Protein AF-A0A9D8AT80-F1 (afdb_monomer_lite)

Foldseek 3Di:
DQVVVVLVVLVVVCVVVVVLPPDLVVLVVVLVVLVVQLVVLVCCLVVVDPDPDDPVRSVVSNVVSVVSNVSSVSSSCVNVVHDPNVVVVVVVVVVCVVPVPVVVVVVVVVLVVVLVVQVVCVVVVNDPPVPRDDPDDD

Sequence (138 aa):
MEFSEYQLQLRELERERGWDRVLPSHTFLHMSEELGEIGRVLQCLEGYRGTDRSRKALCAELAGELADLMAFVFKLASQHDIDVDGAMRAQLAKFVARYRDIEQGRREMARYTAYQEQYLSWVKGERDLQDVQEIGDG

Radius of gyration: 20.49 Å; chains: 1; bounding box: 48×36×44 Å

Structure (mmCIF, N/CA/C/O backbone):
data_AF-A0A9D8AT80-F1
#
_entry.id   AF-A0A9D8AT80-F1
#
loop_
_atom_site.group_PDB
_atom_site.id
_atom_site.type_symbol
_atom_site.label_atom_id
_atom_site.label_alt_id
_atom_site.label_comp_id
_atom_site.label_asym_id
_atom_site.label_entity_id
_atom_site.label_seq_id
_atom_site.pdbx_PDB_ins_code
_atom_site.Cartn_x
_atom_site.Cartn_y
_atom_site.Cartn_z
_atom_site.occupancy
_atom_site.B_iso_or_equiv
_atom_site.auth_seq_id
_atom_site.auth_comp_id
_atom_site.auth_asym_id
_atom_site.auth_atom_id
_atom_site.pdbx_PDB_model_num
ATOM 1 N N . MET A 1 1 ? -0.629 12.418 11.858 1.00 58.09 1 MET A N 1
ATOM 2 C CA . MET A 1 1 ? -1.826 11.573 11.829 1.00 58.09 1 MET A CA 1
ATOM 3 C C . MET A 1 1 ? -1.377 10.165 12.143 1.00 58.09 1 MET A C 1
ATOM 5 O O . MET A 1 1 ? -0.645 9.589 11.346 1.00 58.09 1 MET A O 1
ATOM 9 N N . GLU A 1 2 ? -1.692 9.682 13.341 1.00 86.12 2 GLU A N 1
ATOM 10 C CA . GLU A 1 2 ? -1.554 8.255 13.669 1.00 86.12 2 GLU A CA 1
ATOM 11 C C . GLU A 1 2 ? -2.647 7.482 12.905 1.00 86.12 2 GLU A C 1
ATOM 13 O O . GLU A 1 2 ? -3.667 8.076 12.538 1.00 86.12 2 GLU A O 1
ATOM 18 N N . PHE A 1 3 ? -2.472 6.185 12.626 1.00 91.12 3 PHE A N 1
ATOM 19 C CA . PHE A 1 3 ? -3.462 5.445 11.830 1.00 91.12 3 PHE A CA 1
ATOM 20 C C . PHE A 1 3 ? -4.828 5.400 12.525 1.00 91.12 3 PHE A C 1
ATOM 22 O O . PHE A 1 3 ? -5.860 5.417 11.857 1.00 91.12 3 PHE A O 1
ATOM 29 N N . SER A 1 4 ? -4.833 5.430 13.859 1.00 89.25 4 SER A N 1
ATOM 30 C CA . SER A 1 4 ? -6.036 5.558 14.686 1.00 89.25 4 SER A CA 1
ATOM 31 C C . SER A 1 4 ? -6.832 6.843 14.423 1.00 89.25 4 SER A C 1
ATOM 33 O O . SER A 1 4 ? -8.061 6.800 14.373 1.00 89.25 4 SER A O 1
ATOM 35 N N . GLU A 1 5 ? -6.162 7.977 14.208 1.00 94.00 5 GLU A N 1
ATOM 36 C CA . GLU A 1 5 ? -6.817 9.258 13.917 1.00 94.00 5 GLU A CA 1
ATOM 37 C C . GLU A 1 5 ? -7.512 9.220 12.552 1.00 94.00 5 GLU A C 1
ATOM 39 O O . GLU A 1 5 ? -8.685 9.575 12.440 1.00 94.00 5 GLU A O 1
ATOM 44 N N . TYR A 1 6 ? -6.812 8.721 11.528 1.00 95.38 6 TYR A N 1
ATOM 45 C CA . TYR A 1 6 ? -7.390 8.550 10.195 1.00 95.38 6 TYR A CA 1
ATOM 46 C C . TYR A 1 6 ? -8.572 7.572 10.212 1.00 95.38 6 TYR A C 1
ATOM 48 O O . TYR A 1 6 ? -9.632 7.866 9.661 1.00 95.38 6 TYR A O 1
ATOM 56 N N . GLN A 1 7 ? -8.409 6.422 10.878 1.00 96.19 7 GLN A N 1
ATOM 57 C CA . GLN A 1 7 ? -9.452 5.405 11.002 1.00 96.19 7 GLN A CA 1
ATOM 58 C C . GLN A 1 7 ? -10.726 5.979 11.629 1.00 96.19 7 GLN A C 1
ATOM 60 O O . GLN A 1 7 ? -11.828 5.686 11.161 1.00 96.19 7 GLN A O 1
ATOM 65 N N . LEU A 1 8 ? -10.584 6.805 12.671 1.00 95.75 8 LEU A N 1
ATOM 66 C CA . LEU A 1 8 ? -11.712 7.446 13.339 1.00 95.75 8 LEU A CA 1
ATOM 67 C C . LEU A 1 8 ? -12.426 8.435 12.412 1.00 95.75 8 LEU A C 1
ATOM 69 O O . LEU A 1 8 ? -13.639 8.326 12.240 1.00 95.75 8 LEU A O 1
ATOM 73 N N . GLN A 1 9 ? -11.676 9.339 11.775 1.00 96.75 9 GLN A N 1
ATOM 74 C CA . GLN A 1 9 ? -12.233 10.327 10.843 1.00 96.75 9 GLN A CA 1
ATOM 75 C C . GLN A 1 9 ? -12.975 9.654 9.683 1.00 96.75 9 GLN A C 1
ATOM 77 O O . GLN A 1 9 ? -14.078 10.068 9.321 1.00 96.75 9 GLN A O 1
ATOM 82 N N . LEU A 1 10 ? -12.403 8.582 9.123 1.00 96.94 10 LEU A N 1
ATOM 83 C CA . LEU A 1 10 ? -13.049 7.823 8.059 1.00 96.94 10 LEU A CA 1
ATOM 84 C C . LEU A 1 10 ? -14.335 7.157 8.561 1.00 96.94 10 LEU A C 1
ATOM 86 O O . LEU A 1 10 ? -15.376 7.301 7.928 1.00 96.94 10 LEU A O 1
ATOM 90 N N . ARG A 1 11 ? -14.303 6.491 9.722 1.00 96.38 11 ARG A N 1
ATOM 91 C CA . ARG A 1 11 ? -15.484 5.834 10.308 1.00 96.38 11 ARG A CA 1
ATOM 92 C C . ARG A 1 11 ? -16.630 6.816 10.562 1.00 96.38 11 ARG A C 1
ATOM 94 O O . ARG A 1 11 ? -17.792 6.459 10.367 1.00 96.38 11 ARG A O 1
ATOM 101 N N . GLU A 1 12 ? -16.326 8.029 11.015 1.00 97.31 12 GLU A N 1
ATOM 102 C CA . GLU A 1 12 ? -17.315 9.095 11.216 1.00 97.31 12 GLU A CA 1
ATOM 103 C C . GLU A 1 12 ? -17.932 9.536 9.887 1.00 97.31 12 GLU A C 1
ATOM 105 O O . GLU A 1 12 ? -19.155 9.498 9.742 1.00 97.31 12 GLU A O 1
ATOM 110 N N . LEU A 1 13 ? -17.098 9.825 8.885 1.00 97.00 13 LEU A N 1
ATOM 111 C CA . LEU A 1 13 ? -17.544 10.174 7.536 1.00 97.00 13 LEU A CA 1
ATOM 112 C C . LEU A 1 13 ? -18.430 9.082 6.913 1.00 97.00 13 LEU A C 1
ATOM 114 O O . LEU A 1 13 ? -19.445 9.375 6.277 1.00 97.00 13 LEU A O 1
ATOM 118 N N . GLU A 1 14 ? -18.067 7.812 7.090 1.00 96.69 14 GLU A N 1
ATOM 119 C CA . GLU A 1 14 ? -18.855 6.689 6.585 1.00 96.69 14 GLU A CA 1
ATOM 120 C C . GLU A 1 14 ? -20.229 6.603 7.243 1.00 96.69 14 GLU A C 1
ATOM 122 O O . GLU A 1 14 ? -21.223 6.375 6.553 1.00 96.69 14 GLU A O 1
ATOM 127 N N . ARG A 1 15 ? -20.304 6.824 8.559 1.00 96.69 15 ARG A N 1
ATOM 128 C CA . ARG A 1 15 ? -21.573 6.850 9.299 1.00 96.69 15 ARG A CA 1
ATOM 129 C C . ARG A 1 15 ? -22.458 8.010 8.867 1.00 96.69 15 ARG A C 1
ATOM 131 O O . ARG A 1 15 ? -23.649 7.803 8.650 1.00 96.69 15 ARG A O 1
ATOM 138 N N . GLU A 1 16 ? -21.892 9.202 8.690 1.00 97.81 16 GLU A N 1
ATOM 139 C CA . GLU A 1 16 ? -22.627 10.374 8.194 1.00 97.81 16 GLU A CA 1
ATOM 140 C C . GLU A 1 16 ? -23.266 10.117 6.823 1.00 97.81 16 GLU A C 1
ATOM 142 O O . GLU A 1 16 ? -24.374 10.578 6.547 1.00 97.81 16 GLU A O 1
ATOM 147 N N . ARG A 1 17 ? -22.590 9.335 5.974 1.00 96.44 17 ARG A N 1
ATOM 148 C CA . ARG A 1 17 ? -23.059 8.973 4.629 1.00 96.44 17 ARG A CA 1
ATOM 149 C C . ARG A 1 17 ? -23.886 7.682 4.582 1.00 96.44 17 ARG A C 1
ATOM 151 O O . ARG A 1 17 ? -24.386 7.325 3.517 1.00 96.44 17 ARG A O 1
ATOM 158 N N . GLY A 1 18 ? -24.036 6.974 5.704 1.00 96.56 18 GLY A N 1
ATOM 159 C CA . GLY A 1 18 ? -24.695 5.663 5.777 1.00 96.56 18 GLY A CA 1
ATOM 160 C C . GLY A 1 18 ? -23.930 4.529 5.079 1.00 96.56 18 GLY A C 1
ATOM 161 O O . GLY A 1 18 ? -24.504 3.479 4.777 1.00 96.56 18 GLY A O 1
ATOM 162 N N . TRP A 1 19 ? -22.648 4.741 4.778 1.00 96.38 19 TRP A N 1
ATOM 163 C CA . TRP A 1 19 ? -21.756 3.779 4.124 1.00 96.38 19 TRP A CA 1
ATOM 164 C C . TRP A 1 19 ? -21.204 2.723 5.082 1.00 96.38 19 TRP A C 1
ATOM 166 O O . TRP A 1 19 ? -20.659 1.713 4.629 1.00 96.38 19 TRP A O 1
ATOM 176 N N . ASP A 1 20 ? -21.412 2.913 6.384 1.00 94.44 20 ASP A N 1
ATOM 177 C CA . ASP A 1 20 ? -21.167 1.930 7.440 1.00 94.44 20 ASP A CA 1
ATOM 178 C C . ASP A 1 20 ? -22.022 0.657 7.283 1.00 94.44 20 ASP A C 1
ATOM 180 O O . ASP A 1 20 ? -21.703 -0.386 7.847 1.00 94.44 20 ASP A O 1
ATOM 184 N N . ARG A 1 21 ? -23.084 0.720 6.469 1.00 95.50 21 ARG A N 1
ATOM 185 C CA . ARG A 1 21 ? -23.974 -0.408 6.143 1.00 95.50 21 ARG A CA 1
ATOM 186 C C . ARG A 1 21 ? -23.531 -1.228 4.931 1.00 95.50 21 ARG A C 1
ATOM 188 O O . ARG A 1 21 ? -24.172 -2.230 4.613 1.00 95.50 21 ARG A O 1
ATOM 195 N N . VAL A 1 22 ? -22.483 -0.806 4.222 1.00 97.25 22 VAL A N 1
ATOM 196 C CA . VAL A 1 22 ? -21.905 -1.592 3.122 1.00 97.25 22 VAL A CA 1
ATOM 197 C C . VAL A 1 22 ? -21.369 -2.907 3.691 1.00 97.25 22 VAL A C 1
ATOM 199 O O . VAL A 1 22 ? -20.766 -2.919 4.759 1.00 97.25 22 VAL A O 1
ATOM 202 N N . LEU A 1 23 ? -21.593 -4.026 2.998 1.00 98.06 23 LEU A N 1
ATOM 203 C CA . LEU A 1 23 ? -21.113 -5.332 3.455 1.00 98.06 23 LEU A CA 1
ATOM 204 C C . LEU A 1 23 ? -19.579 -5.418 3.351 1.00 98.06 23 LEU A C 1
ATOM 206 O O . LEU A 1 23 ? -19.024 -4.935 2.362 1.00 98.06 23 LEU A O 1
ATOM 210 N N . PRO A 1 2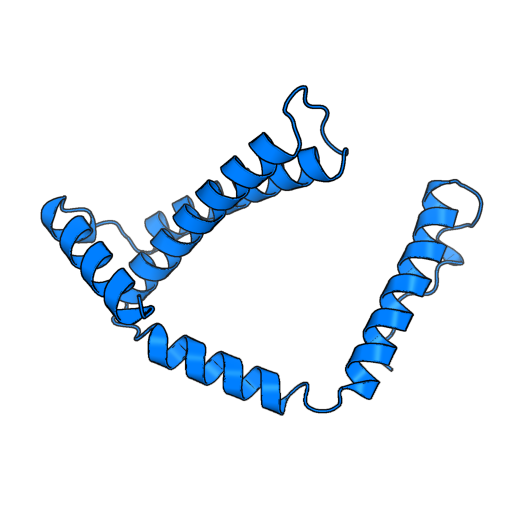4 ? -18.885 -6.101 4.282 1.00 98.00 24 PRO A N 1
ATOM 211 C CA . PRO A 1 24 ? -17.437 -6.318 4.192 1.00 98.00 24 PRO A CA 1
ATOM 212 C C . PRO A 1 24 ? -16.984 -6.953 2.868 1.00 98.00 24 PRO A C 1
ATOM 214 O O . PRO A 1 24 ? -15.938 -6.600 2.332 1.00 98.00 24 PRO A O 1
ATOM 217 N N . SER A 1 25 ? -17.794 -7.844 2.286 1.00 98.19 25 SER A N 1
ATOM 218 C CA . SER A 1 25 ? -17.514 -8.447 0.976 1.00 98.19 25 SER A CA 1
ATOM 219 C C . SER A 1 25 ? -17.542 -7.433 -0.171 1.00 98.19 25 SER A C 1
ATOM 221 O O . SER A 1 25 ? -16.787 -7.577 -1.127 1.00 98.19 25 SER A O 1
ATOM 223 N N . HIS A 1 26 ? -18.384 -6.399 -0.084 1.00 98.25 26 HIS A N 1
ATOM 224 C CA . HIS A 1 26 ? -18.417 -5.310 -1.062 1.00 98.25 26 HIS A CA 1
ATOM 225 C C . HIS A 1 26 ? -17.259 -4.332 -0.842 1.00 98.25 26 HIS A C 1
ATOM 227 O O . HIS A 1 26 ? -16.665 -3.880 -1.812 1.00 98.25 26 HIS A O 1
ATOM 233 N N . THR A 1 27 ? -16.870 -4.068 0.412 1.00 97.94 27 THR A N 1
ATOM 234 C CA . THR A 1 27 ? -15.615 -3.353 0.709 1.00 97.94 27 THR A CA 1
ATOM 235 C C . THR A 1 27 ? -14.423 -4.060 0.054 1.00 97.94 27 THR A C 1
ATOM 237 O O . THR A 1 27 ? -13.622 -3.422 -0.618 1.00 97.94 27 THR A O 1
ATOM 240 N N . PHE A 1 28 ? -14.335 -5.387 0.193 1.00 98.12 28 PHE A N 1
ATOM 241 C CA . PHE A 1 28 ? -13.281 -6.190 -0.432 1.00 98.12 28 PHE A CA 1
ATOM 242 C C . PHE A 1 28 ? -13.331 -6.167 -1.970 1.00 98.12 28 PHE A C 1
ATOM 244 O O . PHE A 1 28 ? -12.287 -6.158 -2.624 1.00 98.12 28 PHE A O 1
ATOM 251 N N . LEU A 1 29 ? -14.531 -6.139 -2.560 1.00 98.38 29 LEU A N 1
ATOM 252 C CA . LEU A 1 29 ? -14.686 -5.966 -4.004 1.00 98.38 29 LEU A CA 1
ATOM 253 C C . LEU A 1 29 ? -14.053 -4.646 -4.465 1.00 98.38 29 LEU A C 1
ATOM 255 O O . LEU A 1 29 ? -13.231 -4.676 -5.374 1.00 98.38 29 LEU A O 1
ATOM 259 N N . HIS A 1 30 ? -14.348 -3.532 -3.792 1.00 97.81 30 HIS A N 1
ATOM 260 C CA . HIS A 1 30 ? -13.740 -2.238 -4.116 1.00 97.81 30 HIS A CA 1
ATOM 261 C C . HIS A 1 30 ? -12.218 -2.242 -3.943 1.00 97.81 30 HIS A C 1
ATOM 263 O O . HIS A 1 30 ? -11.505 -1.775 -4.820 1.00 97.81 30 HIS A O 1
ATOM 269 N N . MET A 1 31 ? -11.683 -2.888 -2.900 1.00 98.31 31 MET A N 1
ATOM 270 C CA . MET A 1 31 ? -10.226 -3.082 -2.781 1.00 98.31 31 MET A CA 1
ATOM 271 C C . MET A 1 31 ? -9.620 -3.783 -4.005 1.00 98.31 31 MET A C 1
ATOM 273 O O . MET A 1 31 ? -8.492 -3.493 -4.396 1.00 98.31 31 MET A O 1
ATOM 277 N N . SER A 1 32 ? -10.350 -4.730 -4.598 1.00 98.38 32 SER A N 1
ATOM 278 C CA . SER A 1 32 ? -9.894 -5.446 -5.792 1.00 98.38 32 SER A CA 1
ATOM 279 C C . SER A 1 32 ? -9.894 -4.550 -7.034 1.00 98.38 32 SER A C 1
ATOM 281 O O . SER A 1 32 ? -9.037 -4.725 -7.900 1.00 98.38 32 SER A O 1
ATOM 283 N N . GLU A 1 33 ? -10.817 -3.587 -7.112 1.00 98.38 33 GLU A N 1
ATOM 284 C CA . GLU A 1 33 ? -10.844 -2.554 -8.154 1.00 98.38 33 GLU A CA 1
ATOM 285 C C . GLU A 1 33 ? -9.606 -1.650 -8.029 1.00 98.38 33 GLU A C 1
ATOM 287 O O . GLU A 1 33 ? -8.832 -1.568 -8.985 1.00 98.38 33 GLU A O 1
ATOM 292 N N . GLU A 1 34 ? -9.327 -1.122 -6.830 1.00 98.38 34 GLU A N 1
ATOM 293 C CA . GLU A 1 34 ? -8.148 -0.276 -6.560 1.00 98.38 34 GLU A CA 1
ATOM 294 C C . GLU A 1 34 ? -6.822 -0.988 -6.871 1.00 98.38 34 GLU A C 1
ATOM 296 O O . GLU A 1 34 ? -5.898 -0.424 -7.460 1.00 98.38 34 GLU A O 1
ATOM 301 N N . LEU A 1 35 ? -6.719 -2.281 -6.541 1.00 98.56 35 LEU A N 1
ATOM 302 C CA . LEU A 1 35 ? -5.557 -3.097 -6.910 1.00 98.56 35 LEU A CA 1
ATOM 303 C C . LEU A 1 35 ? -5.372 -3.195 -8.432 1.00 98.56 35 LEU A C 1
ATOM 305 O O . LEU A 1 35 ? -4.237 -3.202 -8.921 1.00 98.56 35 LEU A O 1
ATOM 309 N N . GLY A 1 36 ? -6.469 -3.264 -9.189 1.00 98.50 36 GLY A N 1
ATOM 310 C CA . GLY A 1 36 ? -6.443 -3.243 -10.649 1.00 98.50 36 GLY A CA 1
ATOM 311 C C . GLY A 1 36 ? -5.943 -1.908 -11.203 1.00 98.50 36 GLY A C 1
ATOM 312 O O . GLY A 1 36 ? -5.150 -1.890 -12.152 1.00 98.50 36 GLY A O 1
ATOM 313 N N . GLU A 1 37 ? -6.350 -0.798 -10.592 1.00 98.44 37 GLU A N 1
ATOM 314 C CA . GLU A 1 37 ? -5.917 0.547 -10.976 1.00 98.44 37 GLU A CA 1
ATOM 315 C C . GLU A 1 37 ? -4.435 0.775 -10.671 1.00 98.44 37 GLU A C 1
ATOM 317 O O . GLU A 1 37 ? -3.680 1.151 -11.574 1.00 98.44 37 GLU A O 1
ATOM 322 N N . ILE A 1 38 ? -3.974 0.391 -9.476 1.00 98.75 38 ILE A N 1
ATOM 323 C CA . ILE A 1 38 ? -2.546 0.347 -9.124 1.00 98.75 38 ILE A CA 1
ATOM 324 C C . ILE A 1 38 ? -1.767 -0.462 -10.167 1.00 98.75 38 ILE A C 1
ATOM 326 O O . ILE A 1 38 ? -0.765 0.014 -10.711 1.00 98.75 38 ILE A O 1
ATOM 330 N N . GLY A 1 39 ? -2.239 -1.669 -10.498 1.00 98.56 39 GLY A N 1
ATOM 331 C CA . GLY A 1 39 ? -1.605 -2.531 -11.494 1.00 98.56 39 GLY A CA 1
ATOM 332 C C . GLY A 1 39 ? -1.499 -1.870 -12.872 1.00 98.56 39 GLY A C 1
ATOM 333 O O . GLY A 1 39 ? -0.453 -1.941 -13.522 1.00 98.56 39 GLY A O 1
ATOM 334 N N . ARG A 1 40 ? -2.548 -1.165 -13.312 1.00 98.31 40 ARG A N 1
ATOM 335 C CA . ARG A 1 40 ? -2.545 -0.403 -14.571 1.00 98.31 40 ARG A CA 1
ATOM 336 C C . ARG A 1 40 ? -1.497 0.712 -14.552 1.00 98.31 40 ARG A C 1
ATOM 338 O O . ARG A 1 40 ? -0.808 0.901 -15.557 1.00 98.31 40 ARG A O 1
ATOM 345 N N . VAL A 1 41 ? -1.366 1.444 -13.446 1.00 98.50 41 VAL A N 1
ATOM 346 C CA . VAL A 1 41 ? -0.386 2.535 -13.319 1.00 98.50 41 VAL A CA 1
ATOM 347 C C . VAL A 1 41 ? 1.046 1.999 -13.295 1.00 98.50 41 VAL A C 1
ATOM 349 O O . VAL A 1 41 ? 1.911 2.557 -13.974 1.00 98.50 41 VAL A O 1
ATOM 352 N N . LEU A 1 42 ? 1.298 0.891 -12.594 1.00 98.50 42 LEU A N 1
ATOM 353 C CA . LEU A 1 42 ? 2.608 0.231 -12.575 1.00 98.50 42 LEU A CA 1
ATOM 354 C C . LEU A 1 42 ? 3.025 -0.249 -13.971 1.00 98.50 42 LEU A C 1
ATOM 356 O O . LEU A 1 42 ? 4.123 0.072 -14.417 1.00 98.50 42 LEU A O 1
ATOM 360 N N . GLN A 1 43 ? 2.118 -0.884 -14.720 1.00 98.44 43 GLN A N 1
ATOM 361 C CA . GLN A 1 43 ? 2.376 -1.288 -16.110 1.00 98.44 43 GLN A CA 1
ATOM 362 C C . GLN A 1 43 ? 2.783 -0.109 -17.008 1.00 98.44 43 GLN A C 1
ATOM 364 O O . GLN A 1 43 ? 3.632 -0.265 -17.886 1.00 98.44 43 GLN A O 1
ATOM 369 N N . CYS A 1 44 ? 2.185 1.068 -16.806 1.00 98.31 44 CYS A N 1
ATOM 370 C CA . CYS A 1 44 ? 2.586 2.293 -17.498 1.00 98.31 44 CYS A CA 1
ATOM 371 C C . CYS A 1 44 ? 3.979 2.772 -17.058 1.00 98.31 44 CYS A C 1
ATOM 373 O O . CYS A 1 44 ? 4.807 3.126 -17.894 1.00 98.31 44 CYS A O 1
ATOM 375 N N . LEU A 1 45 ? 4.248 2.791 -15.748 1.00 97.94 45 LEU A N 1
ATOM 376 C CA . LEU A 1 45 ? 5.532 3.224 -15.180 1.00 97.94 45 LEU A CA 1
ATOM 377 C C . LEU A 1 45 ? 6.708 2.336 -15.605 1.00 97.94 45 LEU A C 1
ATOM 379 O O . LEU A 1 45 ? 7.826 2.837 -15.730 1.00 97.94 45 LEU A O 1
ATOM 383 N N . GLU A 1 46 ? 6.452 1.047 -15.808 1.00 96.31 46 GLU A N 1
ATOM 384 C CA . GLU A 1 46 ? 7.425 0.032 -16.223 1.00 96.31 46 GLU A CA 1
ATOM 385 C C . GLU A 1 46 ? 7.558 -0.077 -17.750 1.00 96.31 46 GLU A C 1
ATOM 387 O O . GLU A 1 46 ? 8.392 -0.827 -18.250 1.00 96.31 46 GLU A O 1
ATOM 392 N N . GLY A 1 47 ? 6.755 0.678 -18.509 1.00 94.88 47 GLY A N 1
ATOM 393 C CA . GLY A 1 47 ? 6.796 0.691 -19.973 1.00 94.88 47 GLY A CA 1
ATOM 394 C C . GLY A 1 47 ? 6.161 -0.530 -20.644 1.00 94.88 47 GLY A C 1
ATOM 395 O O . GLY A 1 47 ? 6.187 -0.622 -21.868 1.00 94.88 47 GLY A O 1
ATOM 396 N N . TYR A 1 48 ? 5.549 -1.439 -19.877 1.00 95.31 48 TYR A N 1
ATOM 397 C CA . TYR A 1 48 ? 4.763 -2.553 -20.417 1.00 95.31 48 TYR A CA 1
ATOM 398 C C . TYR A 1 48 ? 3.527 -2.053 -21.178 1.00 95.31 48 TYR A C 1
ATOM 400 O O . TYR A 1 48 ? 3.162 -2.580 -22.229 1.00 95.31 48 TYR A O 1
ATOM 408 N N . ARG A 1 49 ? 2.885 -1.002 -20.657 1.00 95.88 49 ARG A N 1
ATOM 409 C CA . ARG A 1 49 ? 1.760 -0.313 -21.294 1.00 95.88 49 ARG A CA 1
ATOM 410 C C . ARG A 1 49 ? 2.206 1.070 -21.763 1.00 95.88 49 ARG A C 1
ATOM 412 O O . ARG A 1 49 ? 2.690 1.868 -20.968 1.00 95.88 49 ARG A O 1
ATOM 419 N N . GLY A 1 50 ? 2.004 1.370 -23.045 1.00 95.12 50 GLY A N 1
ATOM 420 C CA . GLY A 1 50 ? 2.276 2.700 -23.598 1.00 95.12 50 GLY A CA 1
ATOM 421 C C . GLY A 1 50 ? 1.370 3.781 -22.995 1.00 95.12 50 GLY A C 1
ATOM 422 O O . GLY A 1 50 ? 0.200 3.528 -22.703 1.00 95.12 50 GLY A O 1
ATOM 423 N N . THR A 1 51 ? 1.908 4.987 -22.806 1.00 96.69 51 THR A N 1
ATOM 424 C CA . THR A 1 51 ? 1.178 6.151 -22.286 1.00 96.69 51 THR A CA 1
ATOM 425 C C . THR A 1 51 ? 1.895 7.451 -22.652 1.00 96.69 51 THR A C 1
ATOM 427 O O . THR A 1 51 ? 3.123 7.499 -22.650 1.00 96.69 51 THR A O 1
ATOM 430 N N . ASP A 1 52 ? 1.134 8.519 -22.901 1.00 96.81 52 ASP A N 1
ATOM 431 C CA . ASP A 1 52 ? 1.670 9.874 -23.130 1.00 96.81 52 ASP A CA 1
ATOM 432 C C . ASP A 1 52 ? 1.842 10.666 -21.821 1.00 96.81 52 ASP A C 1
ATOM 434 O O . ASP A 1 52 ? 2.279 11.820 -21.803 1.00 96.81 52 ASP A O 1
ATOM 438 N N . ARG A 1 53 ? 1.459 10.070 -20.687 1.00 97.25 53 ARG A N 1
ATOM 439 C CA . ARG A 1 53 ? 1.498 10.733 -19.382 1.00 97.25 53 ARG A CA 1
ATOM 440 C C . ARG A 1 53 ? 2.920 10.752 -18.838 1.00 97.25 53 ARG A C 1
ATOM 442 O O . ARG A 1 53 ? 3.630 9.752 -18.852 1.00 97.25 53 ARG A O 1
ATOM 449 N N . SER A 1 54 ? 3.317 11.890 -18.271 1.00 97.94 54 SER A N 1
ATOM 450 C CA . SER A 1 54 ? 4.615 11.999 -17.598 1.00 97.94 54 SER A CA 1
ATOM 451 C C . SER A 1 54 ? 4.704 11.071 -16.380 1.00 97.94 54 SER A C 1
ATOM 453 O O . SER A 1 54 ? 3.710 10.841 -15.687 1.00 97.94 54 SER A O 1
ATOM 455 N N . ARG A 1 55 ? 5.923 10.634 -16.034 1.00 97.56 55 ARG A N 1
ATOM 456 C CA . ARG A 1 55 ? 6.184 9.866 -14.803 1.00 97.56 55 ARG A CA 1
ATOM 457 C C . ARG A 1 55 ? 5.618 10.552 -13.556 1.00 97.56 55 ARG A C 1
ATOM 459 O O . ARG A 1 55 ? 5.039 9.887 -12.710 1.00 97.56 55 ARG A O 1
ATOM 466 N N . LYS A 1 56 ? 5.727 11.884 -13.461 1.00 98.38 56 LYS A N 1
ATOM 467 C CA . LYS A 1 56 ? 5.169 12.659 -12.340 1.00 98.38 56 LYS A CA 1
ATOM 468 C C . LYS A 1 56 ? 3.648 12.503 -12.243 1.00 98.38 56 LYS A C 1
ATOM 470 O O . LYS A 1 56 ? 3.131 12.331 -11.146 1.00 98.38 56 LYS A O 1
ATOM 475 N N . ALA A 1 57 ? 2.948 12.552 -13.376 1.00 98.50 57 ALA A N 1
ATOM 476 C CA . ALA A 1 57 ? 1.498 12.382 -13.416 1.00 98.50 57 ALA A CA 1
ATOM 477 C C . ALA A 1 57 ? 1.067 10.950 -13.061 1.00 98.50 57 ALA A C 1
ATOM 479 O O . ALA A 1 57 ? 0.035 10.779 -12.422 1.00 98.50 57 ALA A O 1
ATOM 480 N N . LEU A 1 58 ? 1.849 9.940 -13.450 1.00 98.50 58 LEU A N 1
ATOM 481 C CA . LEU A 1 58 ? 1.607 8.545 -13.068 1.00 98.50 58 LEU A CA 1
ATOM 482 C C . LEU A 1 58 ? 1.862 8.316 -11.573 1.00 98.50 58 LEU A C 1
ATOM 484 O O . LEU A 1 58 ? 1.067 7.669 -10.911 1.00 98.50 58 LEU A O 1
ATOM 488 N N . CYS A 1 59 ? 2.930 8.886 -11.008 1.00 98.38 59 CYS A N 1
ATOM 489 C CA . CYS A 1 59 ? 3.193 8.787 -9.569 1.00 98.38 59 CYS A CA 1
ATOM 490 C C . CYS A 1 59 ? 2.123 9.495 -8.721 1.00 98.38 59 CYS A C 1
ATOM 492 O O . CYS A 1 59 ? 1.843 9.043 -7.617 1.00 98.38 59 CYS A O 1
ATOM 494 N N . ALA A 1 60 ? 1.536 10.590 -9.216 1.00 98.62 60 ALA A N 1
ATOM 495 C CA . ALA A 1 60 ? 0.431 11.264 -8.536 1.00 98.6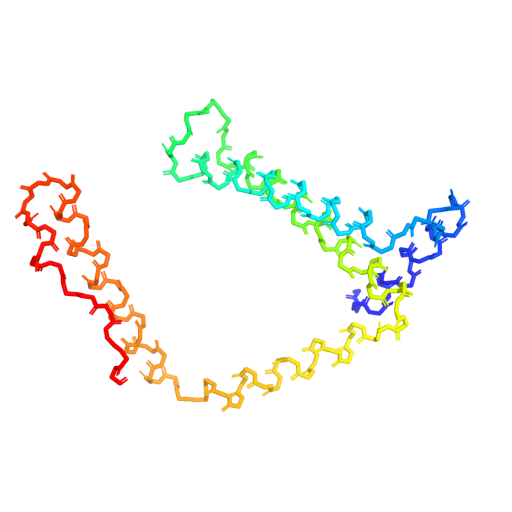2 60 ALA A CA 1
ATOM 496 C C . ALA A 1 60 ? -0.852 10.415 -8.533 1.00 98.62 60 ALA A C 1
ATOM 498 O O . ALA A 1 60 ? -1.503 10.326 -7.501 1.00 98.62 60 ALA A O 1
ATOM 499 N N . GLU A 1 61 ? -1.182 9.769 -9.654 1.00 98.50 61 GLU A N 1
ATOM 500 C CA . GLU A 1 61 ? -2.298 8.811 -9.733 1.00 98.50 61 GLU A CA 1
ATOM 501 C C . GLU A 1 61 ? -2.048 7.602 -8.832 1.00 98.50 61 GLU A C 1
ATOM 503 O O . GLU A 1 61 ? -2.893 7.291 -8.010 1.00 98.50 61 GLU A O 1
ATOM 508 N N . LEU A 1 62 ? -0.849 7.006 -8.881 1.00 98.62 62 LEU A N 1
ATOM 509 C CA . LEU A 1 62 ? -0.482 5.891 -8.004 1.00 98.62 62 LEU A CA 1
ATOM 510 C C . LEU A 1 62 ? -0.656 6.237 -6.519 1.00 98.62 62 LEU A C 1
ATOM 512 O O . LEU A 1 62 ? -1.072 5.391 -5.737 1.00 98.62 62 LEU A O 1
ATOM 516 N N . ALA A 1 63 ? -0.319 7.465 -6.119 1.00 98.69 63 ALA A N 1
ATOM 517 C CA . ALA A 1 63 ? -0.524 7.916 -4.747 1.00 98.69 63 ALA A CA 1
ATOM 518 C C . ALA A 1 63 ? -2.015 8.006 -4.372 1.00 98.69 63 ALA A C 1
ATOM 520 O O . ALA A 1 63 ? -2.345 7.734 -3.221 1.00 98.69 63 ALA A O 1
ATOM 521 N N . GLY A 1 64 ? -2.880 8.367 -5.327 1.00 98.50 64 GLY A N 1
ATOM 522 C CA . GLY A 1 64 ? -4.338 8.332 -5.184 1.00 98.50 64 GLY A CA 1
ATOM 523 C C . GLY A 1 64 ? -4.843 6.909 -4.974 1.00 98.50 64 GLY A C 1
ATOM 524 O O . GLY A 1 64 ? -5.354 6.622 -3.897 1.00 98.50 64 GLY A O 1
ATOM 525 N N . GLU A 1 65 ? -4.553 5.998 -5.907 1.00 98.62 65 GLU A N 1
ATOM 526 C CA . GLU A 1 65 ? -5.074 4.620 -5.833 1.00 98.62 65 GLU A CA 1
ATOM 527 C C . GLU A 1 65 ? -4.556 3.878 -4.584 1.00 98.62 65 GLU A C 1
ATOM 529 O O . GLU A 1 65 ? -5.248 3.072 -3.964 1.00 98.62 65 GLU A O 1
ATOM 534 N N . LEU A 1 66 ? -3.318 4.166 -4.153 1.00 98.62 66 LEU A N 1
ATOM 535 C CA . LEU A 1 66 ? -2.793 3.648 -2.886 1.00 98.62 66 LEU A CA 1
ATOM 536 C C . LEU A 1 66 ? -3.553 4.208 -1.678 1.00 98.62 66 LEU A C 1
ATOM 538 O O . LEU A 1 66 ? -3.768 3.478 -0.711 1.00 98.62 66 LEU A O 1
ATOM 542 N N . ALA A 1 67 ? -3.934 5.487 -1.698 1.00 97.94 67 ALA A N 1
ATOM 543 C CA . ALA A 1 67 ? -4.719 6.089 -0.627 1.00 97.94 67 ALA A CA 1
ATOM 544 C C . ALA A 1 67 ? -6.145 5.521 -0.585 1.00 97.94 67 ALA A C 1
ATOM 546 O O . ALA A 1 67 ? -6.633 5.236 0.509 1.00 97.94 67 ALA A O 1
ATOM 547 N N . ASP A 1 68 ? -6.767 5.282 -1.739 1.00 98.31 68 ASP A N 1
ATOM 548 C CA . ASP A 1 68 ? -8.101 4.685 -1.839 1.00 98.31 68 ASP A CA 1
ATOM 549 C C . ASP A 1 68 ? -8.096 3.221 -1.374 1.00 98.31 68 ASP A C 1
ATOM 551 O O . ASP A 1 68 ? -8.891 2.838 -0.506 1.00 98.31 68 ASP A O 1
ATOM 555 N N . LEU A 1 69 ? -7.105 2.426 -1.794 1.00 98.56 69 LEU A N 1
ATOM 556 C CA . LEU A 1 69 ? -6.895 1.079 -1.254 1.00 98.56 69 LEU A CA 1
ATOM 557 C C . LEU A 1 69 ? -6.727 1.102 0.274 1.00 98.56 69 LEU A C 1
ATOM 559 O O . LEU A 1 69 ? -7.336 0.294 0.982 1.00 98.56 69 LEU A O 1
ATOM 563 N N . MET A 1 70 ? -5.922 2.030 0.802 1.00 97.50 70 MET A N 1
ATOM 564 C CA . MET A 1 70 ? -5.738 2.177 2.247 1.00 97.50 70 MET A CA 1
ATOM 565 C C . MET A 1 70 ? -7.045 2.558 2.947 1.00 97.50 70 MET A C 1
ATOM 567 O O . MET A 1 70 ? -7.357 1.969 3.982 1.00 97.50 70 MET A O 1
ATOM 571 N N . ALA A 1 71 ? -7.842 3.474 2.392 1.00 97.31 71 ALA A N 1
ATOM 572 C CA . ALA A 1 71 ? -9.146 3.836 2.941 1.00 97.31 71 ALA A CA 1
ATOM 573 C C . ALA A 1 71 ? -10.058 2.606 3.072 1.00 97.31 71 ALA A C 1
ATOM 575 O O . ALA A 1 71 ? -10.666 2.396 4.124 1.00 97.31 71 ALA A O 1
ATOM 576 N N . PHE A 1 72 ? -10.084 1.722 2.070 1.00 98.06 72 PHE A N 1
ATOM 577 C CA . PHE A 1 72 ? -10.847 0.478 2.169 1.00 98.06 72 PHE A CA 1
ATOM 578 C C . PHE A 1 72 ? -10.285 -0.511 3.199 1.00 98.06 72 PHE A C 1
ATOM 580 O O . PHE A 1 72 ? -11.066 -1.184 3.875 1.00 98.06 72 PHE A O 1
ATOM 587 N N . VAL A 1 73 ? -8.963 -0.562 3.403 1.00 97.50 73 VAL A N 1
ATOM 588 C CA . VAL A 1 73 ? -8.361 -1.324 4.515 1.00 97.50 73 VAL A CA 1
ATOM 589 C C . VAL A 1 73 ? -8.846 -0.786 5.868 1.00 97.50 73 VAL A C 1
ATOM 591 O O . VAL A 1 73 ? -9.250 -1.569 6.729 1.00 97.50 73 VAL A O 1
ATOM 594 N N . PHE A 1 74 ? -8.871 0.537 6.057 1.00 97.50 74 PHE A N 1
ATOM 595 C CA . PHE A 1 74 ? -9.376 1.175 7.281 1.00 97.50 74 PHE A CA 1
ATOM 596 C C . PHE A 1 74 ? -10.872 0.956 7.500 1.00 97.50 74 PHE A C 1
ATOM 598 O O . PHE A 1 74 ? -11.303 0.702 8.632 1.00 97.50 74 PHE A O 1
ATOM 605 N N . LYS A 1 75 ? -11.661 1.017 6.426 1.00 97.56 75 LYS A N 1
ATOM 606 C CA . LYS A 1 75 ? -13.083 0.670 6.443 1.00 97.56 75 LYS A CA 1
ATOM 607 C C . LYS A 1 75 ? -13.275 -0.766 6.915 1.00 97.56 75 LYS A C 1
ATOM 609 O O . LYS A 1 75 ? -14.011 -1.001 7.870 1.00 97.56 75 LYS A O 1
ATOM 614 N N . LEU A 1 76 ? -12.575 -1.718 6.298 1.00 97.38 76 LEU A N 1
ATOM 615 C CA . LEU A 1 76 ? -12.687 -3.133 6.644 1.00 97.38 76 LEU A CA 1
ATOM 616 C C . LEU A 1 76 ? -12.262 -3.390 8.094 1.00 97.38 76 LEU A C 1
ATOM 618 O O . LEU A 1 76 ? -12.951 -4.099 8.824 1.00 97.38 76 LEU A O 1
ATOM 622 N N . ALA A 1 77 ? -11.182 -2.751 8.548 1.00 96.81 77 ALA A N 1
ATOM 623 C CA . ALA A 1 77 ? -10.773 -2.799 9.946 1.00 96.81 77 ALA A CA 1
ATOM 624 C C . ALA A 1 77 ? -11.883 -2.285 10.878 1.00 96.81 77 ALA A C 1
ATOM 626 O O . ALA A 1 77 ? -12.212 -2.933 11.870 1.00 96.81 77 ALA A O 1
ATOM 627 N N . SER A 1 78 ? -12.522 -1.169 10.526 1.00 96.56 78 SER A N 1
ATOM 628 C CA . SER A 1 78 ? -13.617 -0.575 11.304 1.00 96.56 78 SER A CA 1
ATOM 629 C C . SER A 1 78 ? -14.892 -1.427 11.317 1.00 96.56 78 SER A C 1
ATOM 631 O O . SER A 1 78 ? -15.601 -1.428 12.321 1.00 96.56 78 SER A O 1
ATOM 633 N N . GLN A 1 79 ? -15.172 -2.178 10.246 1.00 96.69 79 GLN A N 1
ATOM 634 C CA . GLN A 1 79 ? -16.287 -3.135 10.163 1.00 96.69 79 GLN A CA 1
ATOM 635 C C . GLN A 1 79 ? -16.101 -4.359 11.077 1.00 96.69 79 GLN A C 1
ATOM 637 O O . GLN A 1 79 ? -17.074 -5.049 11.379 1.00 96.69 79 GLN A O 1
ATOM 642 N N . HIS A 1 80 ? -14.869 -4.618 11.523 1.00 96.69 80 HIS A N 1
ATOM 643 C CA . HIS A 1 80 ? -14.503 -5.735 12.396 1.00 96.69 80 HIS A CA 1
ATOM 644 C C . HIS A 1 80 ? -13.920 -5.284 13.747 1.00 96.69 80 HIS A C 1
ATOM 646 O O . HIS A 1 80 ? -13.344 -6.104 14.461 1.00 96.69 80 HIS A O 1
ATOM 652 N N . ASP A 1 81 ? -14.050 -3.995 14.085 1.00 95.69 81 ASP A N 1
ATOM 653 C CA . ASP A 1 81 ? -13.501 -3.370 15.298 1.00 95.69 81 ASP A CA 1
ATOM 654 C C . ASP A 1 81 ? -12.004 -3.688 15.532 1.00 95.69 81 ASP A C 1
ATOM 656 O O . ASP A 1 81 ? -11.550 -3.923 16.653 1.00 95.69 81 ASP A O 1
ATOM 660 N N . ILE A 1 82 ? -11.220 -3.691 14.450 1.00 96.75 82 ILE A N 1
ATOM 661 C CA . ILE A 1 82 ? -9.770 -3.906 14.473 1.00 96.75 82 ILE A CA 1
ATOM 662 C C . ILE A 1 82 ? -9.053 -2.580 14.749 1.00 96.75 82 ILE A C 1
ATOM 664 O O . ILE A 1 82 ? -9.242 -1.598 14.028 1.00 96.75 82 ILE A O 1
ATOM 668 N N . ASP A 1 83 ? -8.171 -2.583 15.750 1.00 95.06 83 ASP A N 1
ATOM 669 C CA . ASP A 1 83 ? -7.210 -1.507 16.018 1.00 95.06 83 ASP A CA 1
ATOM 670 C C . ASP A 1 83 ? -6.048 -1.563 15.013 1.00 95.06 83 ASP A C 1
ATOM 672 O O . ASP A 1 83 ? -5.161 -2.423 15.105 1.00 95.06 83 ASP A O 1
ATOM 676 N N . VAL A 1 84 ? -6.058 -0.652 14.035 1.00 95.44 84 VAL A N 1
ATOM 677 C CA . VAL A 1 84 ? -5.036 -0.620 12.981 1.00 95.44 84 VAL A CA 1
ATOM 678 C C . VAL A 1 84 ? -3.670 -0.199 13.524 1.00 95.44 84 VAL A C 1
ATOM 680 O O . VAL A 1 84 ? -2.664 -0.779 13.116 1.00 95.44 84 VAL A O 1
ATOM 683 N N . ASP A 1 85 ? -3.598 0.736 14.475 1.00 95.00 85 ASP A N 1
ATOM 684 C CA . ASP A 1 85 ? -2.319 1.153 15.068 1.00 95.00 85 ASP A CA 1
ATOM 685 C C . ASP A 1 85 ? -1.650 -0.024 15.787 1.00 95.00 85 ASP A C 1
ATOM 687 O O . ASP A 1 85 ? -0.468 -0.316 15.564 1.00 95.00 85 ASP A O 1
ATOM 691 N N . GLY A 1 86 ? -2.412 -0.740 16.618 1.00 95.12 86 GLY A N 1
ATOM 692 C CA . GLY A 1 86 ? -1.946 -1.946 17.298 1.00 95.12 86 GLY A CA 1
ATOM 693 C C . GLY A 1 86 ? -1.498 -3.033 16.317 1.00 95.12 86 GLY A C 1
ATOM 694 O O . GLY A 1 86 ? -0.412 -3.605 16.474 1.00 95.12 86 GLY A O 1
ATOM 695 N N . ALA A 1 87 ? -2.285 -3.281 15.265 1.00 95.38 87 ALA A N 1
ATOM 696 C CA . ALA A 1 87 ? -1.959 -4.261 14.231 1.00 95.38 87 ALA A CA 1
ATOM 697 C C . ALA A 1 87 ? -0.657 -3.915 13.485 1.00 95.38 87 ALA A C 1
ATOM 699 O O . ALA A 1 87 ? 0.202 -4.786 13.311 1.00 95.38 87 ALA A O 1
ATOM 700 N N . MET A 1 88 ? -0.469 -2.648 13.107 1.00 94.81 88 MET A N 1
ATOM 701 C CA . MET A 1 88 ? 0.729 -2.174 12.408 1.00 94.81 88 MET A CA 1
ATOM 702 C C . MET A 1 88 ? 1.975 -2.240 13.297 1.00 94.81 88 MET A C 1
ATOM 704 O O . MET A 1 88 ? 3.023 -2.715 12.856 1.00 94.81 88 MET A O 1
ATOM 708 N N . ARG A 1 89 ? 1.870 -1.858 14.578 1.00 94.56 89 ARG A N 1
ATOM 709 C CA . ARG A 1 89 ? 2.978 -1.992 15.545 1.00 94.56 89 ARG A CA 1
ATOM 710 C C . ARG A 1 89 ? 3.381 -3.455 15.741 1.00 94.56 89 ARG A C 1
ATOM 712 O O . ARG A 1 89 ? 4.571 -3.773 15.742 1.00 94.56 89 ARG A O 1
ATOM 719 N N . ALA A 1 90 ? 2.404 -4.356 15.861 1.00 95.44 90 ALA A N 1
ATOM 720 C CA . ALA A 1 90 ? 2.659 -5.788 15.999 1.00 95.44 90 ALA A CA 1
ATOM 721 C C . ALA A 1 90 ? 3.287 -6.394 14.731 1.00 95.44 90 ALA A C 1
ATOM 723 O O . ALA A 1 90 ? 4.193 -7.227 14.829 1.00 95.44 90 ALA A O 1
ATOM 724 N N . GLN A 1 91 ? 2.835 -5.983 13.543 1.00 94.75 91 GLN A N 1
ATOM 725 C CA . GLN A 1 91 ? 3.415 -6.401 12.266 1.00 94.75 91 GLN A CA 1
ATOM 726 C C . GLN A 1 91 ? 4.876 -5.951 12.147 1.00 94.75 91 GLN A C 1
ATOM 728 O O . GLN A 1 91 ? 5.737 -6.778 11.833 1.00 94.75 91 GLN A O 1
ATOM 733 N N . LEU A 1 92 ? 5.171 -4.694 12.487 1.00 94.38 92 LEU A N 1
ATOM 734 C CA . LEU A 1 92 ? 6.523 -4.150 12.404 1.00 94.38 92 LEU A CA 1
ATOM 735 C C . LEU A 1 92 ? 7.472 -4.880 13.360 1.00 94.38 92 LEU A C 1
ATOM 737 O O . LEU A 1 92 ? 8.564 -5.279 12.960 1.00 94.38 92 LEU A O 1
ATOM 741 N N . ALA A 1 93 ? 7.038 -5.137 14.598 1.00 95.00 93 ALA A N 1
ATOM 742 C CA . ALA A 1 93 ? 7.817 -5.910 15.564 1.00 95.00 93 ALA A CA 1
ATOM 743 C C . ALA A 1 93 ? 8.131 -7.329 15.053 1.00 95.00 93 ALA A C 1
ATOM 745 O O . ALA A 1 93 ? 9.268 -7.793 15.168 1.00 95.00 93 ALA A O 1
ATOM 746 N N . LYS A 1 94 ? 7.153 -8.006 14.429 1.00 94.62 94 LYS A N 1
ATOM 747 C CA . LYS A 1 94 ? 7.363 -9.317 13.791 1.00 94.62 94 LYS A CA 1
ATOM 748 C C . LYS A 1 94 ? 8.382 -9.238 12.654 1.00 94.62 94 LYS A C 1
ATOM 750 O O . LYS A 1 94 ? 9.231 -10.119 12.552 1.00 94.62 94 LYS A O 1
ATOM 755 N N . PHE A 1 95 ? 8.312 -8.206 11.814 1.00 90.44 95 PHE A N 1
ATOM 756 C CA . PHE A 1 95 ? 9.231 -8.025 10.686 1.00 90.44 95 PHE A CA 1
ATOM 757 C C . PHE A 1 95 ? 10.658 -7.759 11.164 1.00 90.44 95 PHE A C 1
ATOM 759 O O . PHE A 1 95 ? 11.578 -8.430 10.706 1.00 90.44 95 PHE A O 1
ATOM 766 N N . VAL A 1 96 ? 10.838 -6.871 12.143 1.00 91.44 96 VAL A N 1
ATOM 767 C CA . VAL A 1 96 ? 12.147 -6.597 12.755 1.00 91.44 96 VAL A CA 1
ATOM 768 C C . VAL A 1 96 ? 12.745 -7.863 13.377 1.00 91.44 96 VAL A C 1
ATOM 770 O O . VAL A 1 96 ? 13.927 -8.136 13.197 1.00 91.44 96 VAL A O 1
ATOM 773 N N . ALA A 1 97 ? 11.940 -8.676 14.069 1.00 92.44 97 ALA A N 1
ATOM 774 C CA . ALA A 1 97 ? 12.416 -9.925 14.662 1.00 92.44 97 ALA A CA 1
ATOM 775 C C . ALA A 1 97 ? 12.785 -10.988 13.607 1.00 92.44 97 ALA A C 1
ATOM 777 O O . ALA A 1 97 ? 13.799 -11.685 13.751 1.00 92.44 97 ALA A O 1
ATOM 778 N N . ARG A 1 98 ? 11.964 -11.110 12.552 1.00 90.69 98 ARG A N 1
ATOM 779 C CA . ARG A 1 98 ? 12.152 -12.071 11.456 1.00 90.69 98 ARG A CA 1
ATOM 780 C C . ARG A 1 98 ? 13.369 -11.728 10.600 1.00 90.69 98 ARG A C 1
ATOM 782 O O . ARG A 1 98 ? 14.159 -12.618 10.315 1.00 90.69 98 ARG A O 1
ATOM 789 N N . TYR A 1 99 ? 13.545 -10.456 10.251 1.00 87.94 99 TYR A N 1
ATOM 790 C CA . TYR A 1 99 ? 14.582 -9.969 9.335 1.00 87.94 99 TYR A CA 1
ATOM 791 C C . TYR A 1 99 ? 15.711 -9.227 10.064 1.00 87.94 99 TYR A C 1
ATOM 793 O O . TYR A 1 99 ? 16.233 -8.224 9.584 1.00 87.94 99 TYR A O 1
ATOM 801 N N . ARG A 1 100 ? 16.089 -9.708 11.255 1.00 87.19 100 ARG A N 1
ATOM 802 C CA . ARG A 1 100 ? 17.139 -9.079 12.076 1.00 87.19 100 ARG A CA 1
ATOM 803 C C . ARG A 1 100 ? 18.548 -9.202 11.484 1.00 87.19 100 ARG A C 1
ATOM 805 O O . ARG A 1 100 ? 19.409 -8.386 11.801 1.00 87.19 100 ARG A O 1
ATOM 812 N N . ASP A 1 101 ? 18.803 -10.234 10.675 1.00 93.44 101 ASP A N 1
ATOM 813 C CA . ASP A 1 101 ? 20.091 -10.422 10.003 1.00 93.44 101 ASP A CA 1
ATOM 814 C C . ASP A 1 101 ? 20.128 -9.576 8.724 1.00 93.44 101 ASP A C 1
ATOM 816 O O . ASP A 1 101 ? 19.655 -9.970 7.658 1.00 93.44 101 ASP A O 1
ATOM 820 N N . ILE A 1 102 ? 20.706 -8.384 8.850 1.00 91.62 102 ILE A N 1
ATOM 821 C CA . ILE A 1 102 ? 20.866 -7.441 7.740 1.00 91.62 102 ILE A CA 1
ATOM 822 C C . ILE A 1 102 ? 21.720 -8.048 6.621 1.00 91.62 102 ILE A C 1
ATOM 824 O O . ILE A 1 102 ? 21.477 -7.780 5.444 1.00 91.62 102 ILE A O 1
ATOM 828 N N . GLU A 1 103 ? 22.716 -8.867 6.962 1.00 94.62 103 GLU A N 1
ATOM 829 C CA . GLU A 1 103 ? 23.617 -9.442 5.968 1.00 94.62 103 GLU A CA 1
ATOM 830 C C . GLU A 1 103 ? 22.928 -10.563 5.186 1.00 94.62 103 GLU A C 1
ATOM 832 O O . GLU A 1 103 ? 23.136 -10.690 3.981 1.00 94.62 103 GLU A O 1
ATOM 837 N N . GLN A 1 104 ? 22.030 -11.317 5.828 1.00 91.12 104 GLN A N 1
ATOM 838 C CA . GLN A 1 104 ? 21.111 -12.204 5.115 1.00 91.12 104 GLN A CA 1
ATOM 839 C C . GLN A 1 104 ? 20.249 -11.426 4.113 1.00 91.12 104 GLN A C 1
ATOM 841 O O . GLN A 1 104 ? 20.222 -11.795 2.940 1.00 91.12 104 GLN A O 1
ATOM 846 N N . GLY A 1 105 ? 19.622 -10.322 4.531 1.00 90.31 105 GLY A N 1
ATOM 847 C CA . GLY A 1 105 ? 18.805 -9.499 3.631 1.00 90.31 105 GLY A CA 1
ATOM 848 C C . GLY A 1 105 ? 19.596 -8.938 2.438 1.00 90.31 105 GLY A C 1
ATOM 849 O O . GLY A 1 105 ? 19.105 -8.907 1.310 1.00 90.31 105 GLY A O 1
ATOM 850 N N . ARG A 1 106 ? 20.863 -8.556 2.647 1.00 94.00 106 ARG A N 1
ATOM 851 C CA . ARG A 1 106 ? 21.760 -8.132 1.555 1.00 94.00 106 ARG A CA 1
ATOM 852 C C . ARG A 1 106 ? 22.085 -9.269 0.593 1.00 94.00 106 ARG A C 1
ATOM 854 O O . ARG A 1 106 ? 22.058 -9.051 -0.617 1.00 94.00 106 ARG A O 1
ATOM 861 N N . ARG A 1 107 ? 22.361 -10.475 1.106 1.00 94.31 107 ARG A N 1
ATOM 862 C CA . ARG A 1 107 ? 22.577 -11.670 0.272 1.00 94.31 107 ARG A CA 1
ATOM 863 C C . ARG A 1 107 ? 21.332 -12.010 -0.546 1.00 94.31 107 ARG A C 1
ATOM 865 O O . ARG A 1 107 ? 21.456 -12.318 -1.725 1.00 94.31 107 ARG A O 1
ATOM 872 N N . GLU A 1 108 ? 20.142 -11.909 0.041 1.00 91.81 108 GLU A N 1
ATOM 873 C CA . GLU A 1 108 ? 18.863 -12.097 -0.657 1.00 91.81 108 GLU A CA 1
ATOM 874 C C . GLU A 1 108 ? 18.671 -11.092 -1.798 1.00 91.81 108 GLU A C 1
ATOM 876 O O . GLU A 1 108 ? 18.380 -11.506 -2.919 1.00 91.81 108 GLU A O 1
ATOM 881 N N . MET A 1 109 ? 18.934 -9.802 -1.567 1.00 94.12 109 MET A N 1
ATOM 882 C CA . MET A 1 109 ? 18.881 -8.809 -2.646 1.00 94.12 109 MET A CA 1
ATOM 883 C C . MET A 1 109 ? 19.948 -9.027 -3.722 1.00 94.12 109 MET A C 1
ATOM 885 O O . MET A 1 109 ? 19.659 -8.842 -4.901 1.00 94.12 109 MET A O 1
ATOM 889 N N . ALA A 1 110 ? 21.161 -9.451 -3.357 1.00 94.69 110 ALA A N 1
ATOM 890 C CA . ALA A 1 110 ? 22.191 -9.795 -4.337 1.00 94.69 110 ALA A CA 1
ATOM 891 C C . ALA A 1 110 ? 21.765 -10.988 -5.212 1.00 94.69 110 ALA A C 1
ATOM 893 O O . ALA A 1 110 ? 21.932 -10.938 -6.430 1.00 94.69 110 ALA A O 1
ATOM 894 N N . ARG A 1 111 ? 21.151 -12.022 -4.609 1.00 92.75 111 ARG A N 1
ATOM 895 C CA . ARG A 1 111 ? 20.556 -13.157 -5.339 1.00 92.75 111 ARG A CA 1
ATOM 896 C C . ARG A 1 111 ? 19.455 -12.690 -6.291 1.00 92.75 111 ARG A C 1
ATOM 898 O O . ARG A 1 111 ? 19.472 -13.073 -7.456 1.00 92.75 111 ARG A O 1
ATOM 905 N N . TYR A 1 112 ? 18.541 -11.840 -5.819 1.00 94.00 112 TYR A N 1
ATOM 906 C CA . TYR A 1 112 ? 17.477 -11.275 -6.649 1.00 94.00 112 TYR A CA 1
ATOM 907 C C . TYR A 1 112 ? 18.038 -10.525 -7.863 1.00 94.00 112 TYR A C 1
ATOM 909 O O . TYR A 1 112 ? 17.626 -10.795 -8.987 1.00 94.00 112 TYR A O 1
ATOM 917 N N . THR A 1 113 ? 19.010 -9.632 -7.668 1.00 94.81 113 THR A N 1
ATOM 918 C CA . THR A 1 113 ? 19.605 -8.866 -8.774 1.00 94.81 113 THR A CA 1
ATOM 919 C C . THR A 1 113 ? 20.304 -9.774 -9.784 1.00 94.81 113 THR A C 1
ATOM 921 O O . THR A 1 113 ? 20.055 -9.645 -10.981 1.00 94.81 113 THR A O 1
ATOM 924 N N . ALA A 1 114 ? 21.106 -10.739 -9.321 1.00 93.94 114 ALA A N 1
ATOM 925 C CA . ALA A 1 114 ? 21.771 -11.699 -10.202 1.00 93.94 114 ALA A CA 1
ATOM 926 C C . ALA A 1 114 ? 20.761 -12.531 -11.016 1.00 93.94 114 ALA A C 1
ATOM 928 O O . ALA A 1 114 ? 20.970 -12.773 -12.204 1.00 93.94 114 ALA A O 1
ATOM 929 N N . TYR A 1 115 ? 19.638 -12.926 -10.405 1.00 92.88 115 TYR A N 1
ATOM 930 C CA . TYR A 1 115 ? 18.542 -13.591 -11.110 1.00 92.88 115 TYR A CA 1
ATOM 931 C C . TYR A 1 115 ? 17.927 -12.692 -12.191 1.00 92.88 115 TYR A C 1
ATOM 933 O O . TYR A 1 115 ? 17.754 -13.134 -13.325 1.00 92.88 115 TYR A O 1
ATOM 941 N N . GLN A 1 116 ? 17.646 -11.421 -11.883 1.00 94.75 116 GLN A N 1
ATOM 942 C CA . GLN A 1 116 ? 17.093 -10.479 -12.865 1.00 94.75 116 GLN A CA 1
ATOM 943 C C . GLN A 1 116 ? 18.043 -10.240 -14.050 1.00 94.75 116 GLN A C 1
ATOM 945 O O . GLN A 1 116 ? 17.584 -10.117 -15.182 1.00 94.75 116 GLN A O 1
ATOM 950 N N . GLU A 1 117 ? 19.360 -10.224 -13.831 1.00 94.00 117 GLU A N 1
ATOM 951 C CA . GLU A 1 117 ? 20.356 -10.126 -14.910 1.00 94.00 117 GLU A CA 1
ATOM 952 C C . GLU A 1 117 ? 20.336 -11.356 -15.832 1.00 94.00 117 GLU A C 1
ATOM 954 O O . GLU A 1 117 ? 20.345 -11.226 -17.062 1.00 94.00 117 GLU A O 1
ATOM 959 N N . GLN A 1 118 ? 20.259 -12.558 -15.251 1.00 92.44 118 GLN A N 1
ATOM 960 C CA . GLN A 1 118 ? 20.115 -13.799 -16.018 1.00 92.44 118 GLN A CA 1
ATOM 961 C C . GLN A 1 118 ? 18.802 -13.815 -16.803 1.00 92.44 118 GLN A C 1
ATOM 963 O O . GLN A 1 118 ? 18.797 -14.130 -17.994 1.00 92.44 118 GLN A O 1
ATOM 968 N N . TYR A 1 119 ? 17.703 -13.425 -16.159 1.00 92.50 119 TYR A N 1
ATOM 969 C CA . TYR A 1 119 ? 16.384 -13.358 -16.774 1.00 92.50 119 TYR A CA 1
ATOM 970 C C . TYR A 1 119 ? 16.341 -12.338 -17.916 1.00 92.50 119 TYR A C 1
ATOM 972 O O . TYR A 1 119 ? 15.813 -12.628 -18.985 1.00 92.50 119 TYR A O 1
ATOM 980 N N . LEU A 1 120 ? 16.963 -11.169 -17.748 1.00 94.06 120 LEU A N 1
ATOM 981 C CA . LEU A 1 120 ? 17.091 -10.183 -18.819 1.00 94.06 120 LEU A CA 1
ATOM 982 C C . LEU A 1 120 ? 17.892 -10.733 -20.006 1.00 94.06 120 LEU A C 1
ATOM 984 O O . LEU A 1 120 ? 17.526 -10.480 -21.152 1.00 94.06 120 LEU A O 1
ATOM 988 N N . SER A 1 121 ? 18.957 -11.495 -19.744 1.00 94.06 121 SER A N 1
ATOM 989 C CA . SER A 1 121 ? 19.729 -12.170 -20.798 1.00 94.06 121 SER A CA 1
ATOM 990 C C . SER A 1 121 ? 18.843 -13.147 -21.581 1.00 94.06 121 SER A C 1
ATOM 992 O O . SER A 1 121 ? 18.897 -13.189 -22.808 1.00 94.06 121 SER A O 1
ATOM 994 N N . TRP A 1 122 ? 17.958 -13.875 -20.891 1.00 94.44 122 TRP A N 1
ATOM 995 C CA . TRP A 1 122 ? 16.955 -14.724 -21.537 1.00 94.44 122 TRP A CA 1
ATOM 996 C C . TRP A 1 122 ? 15.935 -13.922 -22.358 1.00 94.44 122 TRP A C 1
ATOM 998 O O . TRP A 1 122 ? 15.713 -14.242 -23.523 1.00 94.44 122 TRP A O 1
ATOM 1008 N N . VAL A 1 123 ? 15.371 -12.839 -21.811 1.00 93.06 123 VAL A N 1
ATOM 1009 C CA . VAL A 1 123 ? 14.439 -11.955 -22.542 1.00 93.06 123 VAL A CA 1
ATOM 1010 C C . VAL A 1 123 ? 15.071 -11.417 -23.834 1.00 93.06 123 VAL A C 1
ATOM 1012 O O . VAL A 1 123 ? 14.379 -11.239 -24.835 1.00 93.06 123 VAL A O 1
ATOM 1015 N N . LYS A 1 124 ? 16.388 -11.184 -23.837 1.00 95.50 124 LYS A N 1
ATOM 1016 C CA . LYS A 1 124 ? 17.152 -10.753 -25.018 1.00 95.50 124 LYS A CA 1
ATOM 1017 C C . LYS A 1 124 ? 17.527 -11.883 -25.986 1.00 95.50 124 LYS A C 1
ATOM 1019 O O . LYS A 1 124 ? 18.030 -11.591 -27.067 1.00 95.50 124 LYS A O 1
ATOM 1024 N N . GLY A 1 125 ? 17.302 -13.147 -25.626 1.00 93.88 125 GLY A N 1
ATOM 1025 C CA . GL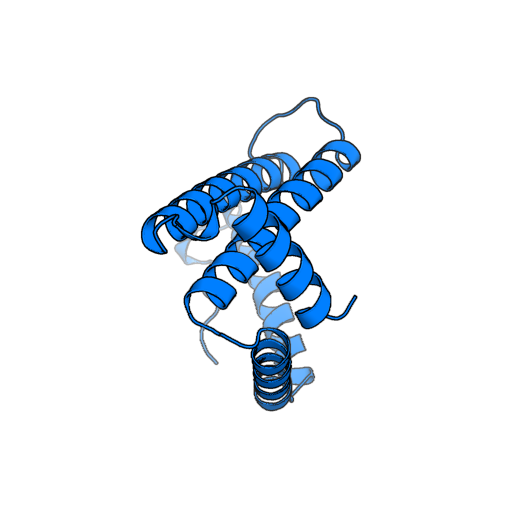Y A 1 125 ? 17.713 -14.316 -26.411 1.00 93.88 125 GLY A CA 1
ATOM 1026 C C . GLY A 1 125 ? 19.206 -14.654 -26.311 1.00 93.88 125 GLY A C 1
ATOM 1027 O O . GLY A 1 125 ? 19.727 -15.381 -27.149 1.00 93.88 125 GLY A O 1
ATOM 1028 N N . GLU A 1 126 ? 19.908 -14.123 -25.308 1.00 93.81 126 GLU A N 1
ATOM 1029 C CA . GLU A 1 126 ? 21.344 -14.345 -25.063 1.00 93.81 126 GLU A CA 1
ATOM 1030 C C . GLU A 1 126 ? 21.603 -15.591 -24.190 1.00 93.81 126 GLU A C 1
ATOM 1032 O O . GLU A 1 126 ? 22.748 -16.007 -24.012 1.00 93.81 126 GLU A O 1
ATOM 1037 N N . ARG A 1 127 ? 20.540 -16.169 -23.617 1.00 90.31 127 ARG A N 1
ATOM 1038 C CA . ARG A 1 127 ? 20.551 -17.327 -22.715 1.00 90.31 127 ARG A CA 1
ATOM 1039 C C . ARG A 1 127 ? 19.243 -18.110 -22.865 1.00 90.31 127 ARG A C 1
ATOM 1041 O O . ARG A 1 127 ? 18.189 -17.498 -23.024 1.00 90.31 127 ARG A O 1
ATOM 1048 N N . ASP A 1 128 ? 19.290 -19.433 -22.739 1.00 91.75 128 ASP A N 1
ATOM 1049 C CA . ASP A 1 128 ? 18.083 -20.263 -22.698 1.00 91.75 128 ASP A CA 1
ATOM 1050 C C . ASP A 1 128 ? 17.415 -20.227 -21.315 1.00 91.75 128 ASP A C 1
ATOM 1052 O O . ASP A 1 128 ? 18.081 -20.143 -20.284 1.00 91.75 128 ASP A O 1
ATOM 1056 N N . LEU A 1 129 ? 16.081 -20.334 -21.265 1.00 86.25 129 LEU A N 1
ATOM 1057 C CA . LEU A 1 129 ? 15.334 -20.284 -19.996 1.00 86.25 129 LEU A CA 1
ATOM 1058 C C . LEU A 1 129 ? 15.778 -21.375 -19.010 1.00 86.25 129 LEU A C 1
ATOM 1060 O O . LEU A 1 129 ? 15.795 -21.148 -17.806 1.00 86.25 129 LEU A O 1
ATOM 1064 N N . GLN A 1 130 ? 16.160 -22.545 -19.527 1.00 88.00 130 GLN A N 1
ATOM 1065 C CA . GLN A 1 130 ? 16.631 -23.683 -18.730 1.00 88.00 130 GLN A CA 1
ATOM 1066 C C . GLN A 1 130 ? 17.958 -23.393 -18.006 1.00 88.00 130 GLN A C 1
ATOM 1068 O O . GLN A 1 130 ? 18.265 -24.050 -17.015 1.00 88.00 130 GLN A O 1
ATOM 1073 N N . ASP A 1 131 ? 18.708 -22.389 -18.471 1.00 85.56 131 ASP A N 1
ATOM 1074 C CA . ASP A 1 131 ? 19.986 -21.962 -17.900 1.00 85.56 131 ASP A CA 1
ATOM 1075 C C . ASP A 1 131 ? 19.843 -20.771 -16.935 1.00 85.56 131 ASP A C 1
ATOM 1077 O O . ASP A 1 131 ? 20.854 -20.247 -16.449 1.00 85.56 131 ASP A O 1
ATOM 1081 N N . VAL A 1 132 ? 18.620 -20.287 -16.691 1.00 84.19 132 VAL A N 1
ATOM 1082 C CA . VAL A 1 132 ? 18.331 -19.287 -15.655 1.00 84.19 132 VAL A CA 1
ATOM 1083 C C . VAL A 1 132 ? 18.203 -20.022 -14.324 1.00 84.19 132 VAL A C 1
ATOM 1085 O O . VA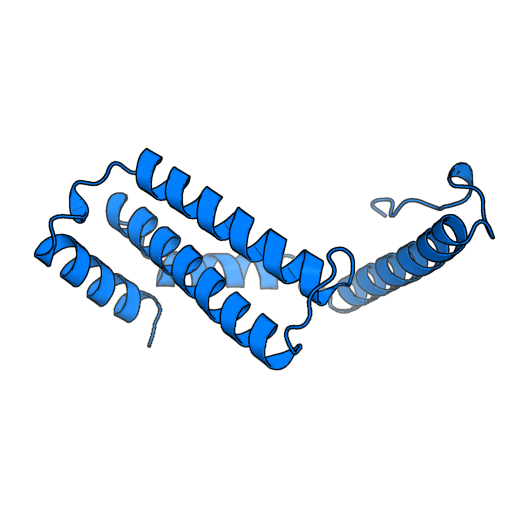L A 1 132 ? 17.325 -20.862 -14.143 1.00 84.19 132 VAL A O 1
ATOM 1088 N N . GLN A 1 133 ? 19.092 -19.725 -13.379 1.00 82.00 133 GLN A N 1
ATOM 1089 C CA . GLN A 1 133 ? 19.081 -20.378 -12.073 1.00 82.00 133 GLN A CA 1
ATOM 1090 C C . GLN A 1 133 ? 18.023 -19.740 -11.179 1.00 82.00 133 GLN A C 1
ATOM 1092 O O . GLN A 1 133 ? 18.175 -18.589 -10.783 1.00 82.00 133 GLN A O 1
ATOM 1097 N N . GLU A 1 134 ? 16.974 -20.488 -10.838 1.00 77.19 134 GLU A N 1
ATOM 1098 C CA . GLU A 1 134 ? 15.940 -20.034 -9.905 1.00 77.19 134 GLU A CA 1
ATOM 1099 C C . GLU A 1 134 ? 16.532 -19.615 -8.550 1.00 77.19 134 GLU A C 1
ATOM 1101 O O . GLU A 1 134 ? 17.538 -20.156 -8.078 1.00 77.19 134 GLU A O 1
ATOM 1106 N N . ILE A 1 135 ? 15.878 -18.652 -7.894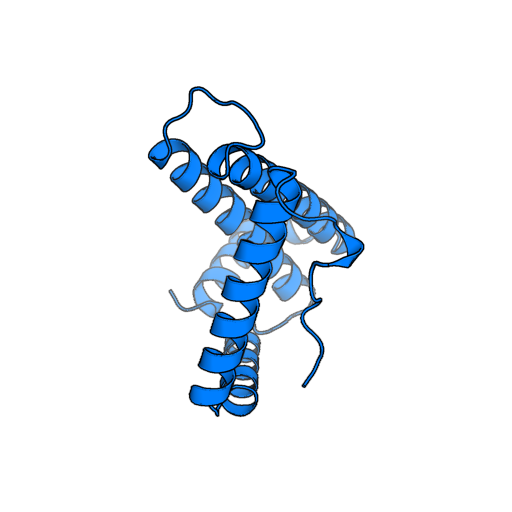 1.00 71.75 135 ILE A N 1
ATOM 1107 C CA . ILE A 1 135 ? 16.214 -18.262 -6.524 1.00 71.75 135 ILE A CA 1
ATOM 1108 C C . ILE A 1 135 ? 15.768 -19.403 -5.599 1.00 71.75 135 ILE A C 1
ATOM 1110 O O . ILE A 1 135 ? 14.639 -19.423 -5.124 1.00 71.75 135 ILE A O 1
ATOM 1114 N N . GLY A 1 136 ? 16.643 -20.383 -5.380 1.00 59.47 136 GLY A N 1
ATOM 1115 C CA . GLY A 1 136 ? 16.411 -21.441 -4.403 1.00 59.47 136 GLY A CA 1
ATOM 1116 C C . GLY A 1 136 ? 16.495 -20.915 -2.968 1.00 59.47 136 GLY A C 1
ATOM 1117 O O . GLY A 1 136 ? 17.352 -20.078 -2.651 1.00 59.47 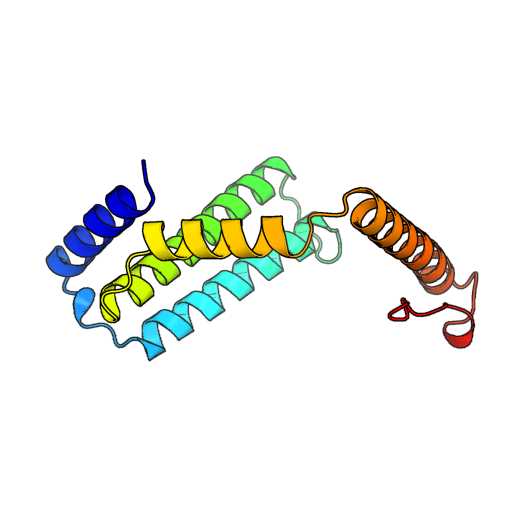136 GLY A O 1
ATOM 1118 N N . ASP A 1 137 ? 15.636 -21.451 -2.100 1.00 51.69 137 ASP A N 1
ATOM 1119 C CA . ASP A 1 137 ? 15.685 -21.261 -0.648 1.00 51.69 137 ASP A CA 1
ATOM 1120 C C . ASP A 1 137 ? 16.937 -21.957 -0.086 1.00 51.69 137 ASP A C 1
ATOM 1122 O O . ASP A 1 137 ? 16.905 -23.109 0.344 1.00 51.69 137 ASP A O 1
ATOM 1126 N N . GLY A 1 138 ? 18.077 -21.271 -0.170 1.00 49.62 138 GLY A N 1
ATOM 1127 C CA . GLY A 1 138 ? 19.258 -21.562 0.647 1.00 49.62 138 GLY A CA 1
ATOM 1128 C C . GLY A 1 138 ? 19.111 -20.965 2.032 1.00 49.62 138 GLY A C 1
ATOM 1129 O O . GLY A 1 138 ? 18.744 -19.764 2.071 1.00 49.62 138 GLY A O 1
#

pLDDT: mean 93.85, std 7.95, range [49.62, 98.75]

Secondary structure (DSSP, 8-state):
--HHHHHHHHHHHHHHTTGGGS-HHHHHHHHHHHHHHHHHHHHHHTTSS--SS-HHHHHHHHHHHHHHHHHHHHHHHHHTT--HHHHHHHHHHHHHHHT--HHHHHHHHHHHHHHHHHHHHHHTTSS-GGGS------